Protein AF-A0A2G5VAK5-F1 (afdb_monomer_lite)

Radius of gyration: 27.98 Å; chains: 1; bounding box: 77×27×71 Å

Foldseek 3Di:
DDDDPVPVVVVVVVVVVVVVVVVVVVVVVVVVVVCVVPPPPPQQAAPPPRDRDQVVPDPVDDPVCSQVVCVVSCADPQRRHHHDDDPVPRPNNVPPVNDDPDPDDDDD

Organism: NCBI:txid1611254

Structure (mmCIF, N/CA/C/O backbone):
data_AF-A0A2G5VAK5-F1
#
_entry.id   AF-A0A2G5VAK5-F1
#
loop_
_atom_site.group_PDB
_atom_site.id
_atom_site.type_symbol
_atom_site.label_atom_id
_atom_site.label_alt_id
_atom_site.label_comp_id
_atom_site.label_asym_id
_atom_site.label_entity_id
_atom_site.label_seq_id
_atom_site.pdbx_PDB_ins_code
_atom_site.Cartn_x
_atom_site.Cartn_y
_atom_site.Cartn_z
_atom_site.occupancy
_atom_site.B_iso_or_equiv
_atom_site.auth_seq_id
_atom_site.auth_comp_id
_atom_site.auth_asym_id
_atom_site.auth_atom_id
_atom_site.pdbx_PDB_model_num
ATOM 1 N N . MET A 1 1 ? 48.541 -11.495 -54.223 1.00 46.34 1 MET A N 1
ATOM 2 C CA . MET A 1 1 ? 47.097 -11.594 -53.915 1.00 46.34 1 MET A CA 1
ATOM 3 C C . MET A 1 1 ? 46.936 -12.112 -52.489 1.00 46.34 1 MET A C 1
ATOM 5 O O . MET A 1 1 ? 46.987 -13.315 -52.294 1.00 46.34 1 MET A O 1
ATOM 9 N N . SER A 1 2 ? 46.810 -11.237 -51.487 1.00 53.62 2 SER A N 1
ATOM 10 C CA . SER A 1 2 ? 46.454 -11.650 -50.120 1.00 53.62 2 SER A CA 1
ATOM 11 C C . SER A 1 2 ? 45.536 -10.595 -49.505 1.00 53.62 2 SER A C 1
ATOM 13 O O . SER A 1 2 ? 45.982 -9.549 -49.048 1.00 53.62 2 SER A O 1
ATOM 15 N N . LYS A 1 3 ? 44.227 -10.823 -49.621 1.00 57.66 3 LYS A N 1
ATOM 16 C CA . LYS A 1 3 ? 43.156 -10.024 -49.005 1.00 57.66 3 LYS A CA 1
ATOM 17 C C . LYS A 1 3 ? 42.041 -10.983 -48.581 1.00 57.66 3 LYS A C 1
ATOM 19 O O . LYS A 1 3 ? 41.010 -11.050 -49.238 1.00 57.66 3 LYS A O 1
ATOM 24 N N . ARG A 1 4 ? 42.291 -11.793 -47.548 1.00 56.12 4 ARG A N 1
ATOM 25 C CA . ARG A 1 4 ? 41.290 -12.658 -46.886 1.00 56.12 4 ARG A CA 1
ATOM 26 C C . ARG A 1 4 ? 41.642 -12.880 -45.405 1.00 56.12 4 ARG A C 1
ATOM 28 O O . ARG A 1 4 ? 41.736 -14.008 -44.960 1.00 56.12 4 ARG A O 1
ATOM 35 N N . GLN A 1 5 ? 41.924 -11.808 -44.664 1.00 59.44 5 GLN A N 1
ATOM 36 C CA . GLN A 1 5 ? 42.091 -11.869 -43.197 1.00 59.44 5 GLN A CA 1
ATOM 37 C C . GL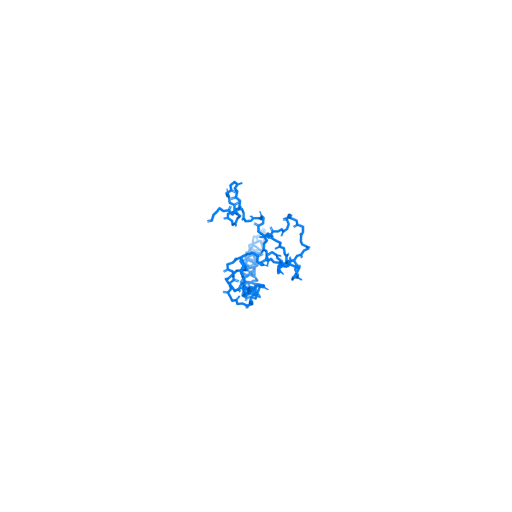N A 1 5 ? 41.006 -11.083 -42.440 1.00 59.44 5 GLN A C 1
ATOM 39 O O . GLN A 1 5 ? 40.872 -11.226 -41.233 1.00 59.44 5 GLN A O 1
ATOM 44 N N . SER A 1 6 ? 40.205 -10.263 -43.130 1.00 61.28 6 SER A N 1
ATOM 45 C CA . SER A 1 6 ? 39.209 -9.394 -42.492 1.00 61.28 6 SER A CA 1
ATOM 46 C C . SER A 1 6 ? 37.881 -10.087 -42.170 1.00 61.28 6 SER A C 1
ATOM 48 O O . SER A 1 6 ? 37.166 -9.613 -41.295 1.00 61.28 6 SER A O 1
ATOM 50 N N . SER A 1 7 ? 37.531 -11.180 -42.862 1.00 65.62 7 SER A N 1
ATOM 51 C CA . SER A 1 7 ? 36.277 -11.914 -42.621 1.00 65.62 7 SER A CA 1
ATOM 52 C C . SER A 1 7 ? 36.291 -12.647 -41.286 1.00 65.62 7 SER A C 1
ATOM 54 O O . SER A 1 7 ? 35.331 -12.544 -40.532 1.00 65.62 7 SER A O 1
ATOM 56 N N . ASP A 1 8 ? 37.400 -13.317 -40.974 1.00 74.25 8 ASP A N 1
ATOM 57 C CA . ASP A 1 8 ? 37.508 -14.190 -39.801 1.00 74.25 8 ASP A CA 1
ATOM 58 C C . ASP A 1 8 ? 37.572 -13.374 -38.504 1.00 74.25 8 ASP A C 1
ATOM 60 O O . ASP A 1 8 ? 37.035 -13.762 -37.471 1.00 74.25 8 ASP A O 1
ATOM 64 N N . TYR A 1 9 ? 38.177 -12.185 -38.564 1.00 81.44 9 TYR A N 1
ATOM 65 C CA . TYR A 1 9 ? 38.186 -11.252 -37.440 1.00 81.44 9 TYR A CA 1
ATOM 66 C C . TYR A 1 9 ? 36.793 -10.662 -37.176 1.00 81.44 9 TYR A C 1
ATOM 68 O O . TYR A 1 9 ? 36.376 -10.539 -36.027 1.00 81.44 9 TYR A O 1
ATOM 76 N N . ALA A 1 10 ? 36.045 -10.339 -38.236 1.00 82.12 10 ALA A N 1
ATOM 77 C CA . ALA A 1 10 ? 34.680 -9.837 -38.111 1.00 82.12 10 ALA A CA 1
ATOM 78 C C . ALA A 1 10 ? 33.727 -10.904 -37.551 1.00 82.12 10 ALA A C 1
ATOM 80 O O . ALA A 1 10 ? 32.924 -10.586 -36.677 1.00 82.12 10 ALA A O 1
ATOM 81 N N . SER A 1 11 ? 33.841 -12.164 -37.988 1.00 86.38 11 SER A N 1
ATOM 82 C CA . SER A 1 11 ? 33.044 -13.261 -37.423 1.00 86.38 11 SER A CA 1
ATOM 83 C C . SER A 1 11 ? 33.377 -13.511 -35.955 1.00 86.38 11 SER A C 1
ATOM 85 O O . SER A 1 11 ? 32.466 -13.665 -35.153 1.00 86.38 11 SER A O 1
ATOM 87 N N . HIS A 1 12 ? 34.657 -13.450 -35.571 1.00 85.81 12 HIS A N 1
ATOM 88 C CA . HIS A 1 12 ? 35.048 -13.559 -34.164 1.00 85.81 12 HIS A CA 1
ATOM 89 C C . HIS A 1 12 ? 34.436 -12.456 -33.291 1.00 85.81 12 HIS A C 1
ATOM 91 O O . HIS A 1 12 ? 33.970 -12.741 -32.192 1.00 85.81 12 HIS A O 1
ATOM 97 N N . ILE A 1 13 ? 34.395 -11.211 -33.778 1.00 87.81 13 ILE A N 1
ATOM 98 C CA . ILE A 1 13 ? 33.756 -10.101 -33.055 1.00 87.81 13 ILE A CA 1
ATOM 99 C C . ILE A 1 13 ? 32.251 -10.334 -32.899 1.00 87.81 13 ILE A C 1
ATOM 101 O O . ILE A 1 13 ? 31.701 -10.047 -31.838 1.00 87.81 13 ILE A O 1
ATOM 105 N N . ILE A 1 14 ? 31.586 -10.837 -33.942 1.00 91.25 14 ILE A N 1
ATOM 106 C CA . ILE A 1 14 ? 30.147 -11.119 -33.907 1.00 91.25 14 ILE A CA 1
ATOM 107 C C . ILE A 1 14 ? 29.853 -12.237 -32.902 1.00 91.25 14 ILE A C 1
ATOM 109 O O . ILE A 1 14 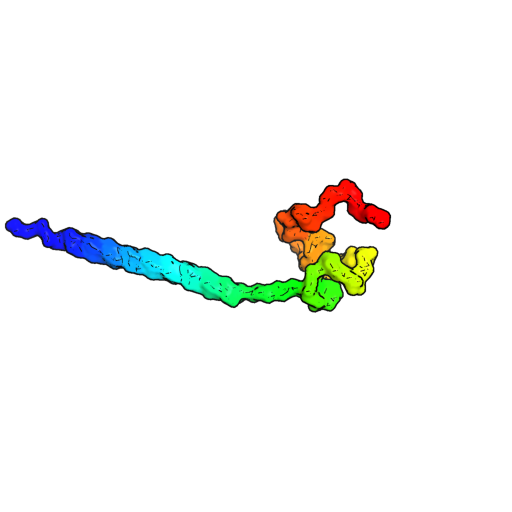? 29.016 -12.043 -32.025 1.00 91.25 14 ILE A O 1
ATOM 113 N N . ASP A 1 15 ? 30.596 -13.342 -32.950 1.00 92.38 15 ASP A N 1
ATOM 114 C CA . ASP A 1 15 ? 30.437 -14.460 -32.012 1.00 92.38 15 ASP A CA 1
ATOM 115 C C . ASP A 1 15 ? 30.671 -14.024 -30.555 1.00 92.38 15 ASP A C 1
ATOM 117 O O . ASP A 1 15 ? 29.943 -14.425 -29.641 1.00 92.38 15 ASP A O 1
ATOM 121 N N . GLU A 1 16 ? 31.682 -13.185 -30.314 1.00 91.25 16 GLU A N 1
ATOM 122 C CA . GLU A 1 16 ? 31.956 -12.611 -28.993 1.00 91.25 16 GLU A CA 1
ATOM 123 C C . GLU A 1 16 ? 30.798 -11.704 -28.540 1.00 91.25 16 GLU A C 1
ATOM 125 O O . GLU A 1 16 ? 30.326 -11.812 -27.405 1.00 91.25 16 GLU A O 1
ATOM 130 N N . ALA A 1 17 ? 30.285 -10.855 -29.437 1.00 92.00 17 ALA A N 1
ATOM 131 C CA . ALA A 1 17 ? 29.166 -9.960 -29.160 1.00 92.00 17 ALA A CA 1
ATOM 132 C C . ALA A 1 17 ? 27.870 -10.728 -28.853 1.00 92.00 17 ALA A C 1
ATOM 134 O O . ALA A 1 17 ? 27.141 -10.352 -27.934 1.00 92.00 17 ALA A O 1
ATOM 135 N N . GLU A 1 18 ? 27.600 -11.827 -29.558 1.00 94.06 18 GLU A N 1
ATOM 136 C CA . GLU A 1 18 ? 26.454 -12.701 -29.292 1.00 94.06 18 GLU A CA 1
ATOM 137 C C . GLU A 1 18 ? 26.570 -13.382 -27.923 1.00 94.06 18 GLU A C 1
ATOM 139 O O . GLU A 1 18 ? 25.617 -13.368 -27.136 1.00 94.06 18 GLU A O 1
ATOM 144 N N . ARG A 1 19 ? 27.755 -13.901 -27.572 1.00 93.56 19 ARG A N 1
ATOM 145 C CA . ARG A 1 19 ? 28.010 -14.463 -26.231 1.00 93.56 19 ARG A CA 1
ATOM 146 C C . ARG A 1 19 ? 27.816 -13.416 -25.138 1.00 93.56 19 ARG A C 1
ATOM 148 O O . ARG A 1 19 ? 27.190 -13.692 -24.109 1.00 93.56 19 ARG A O 1
ATOM 155 N N . MET A 1 20 ? 28.309 -12.200 -25.357 1.00 93.38 20 MET A N 1
ATOM 156 C CA . MET A 1 20 ? 28.086 -11.086 -24.439 1.00 93.38 20 MET A CA 1
ATOM 157 C C . MET A 1 20 ? 26.593 -10.748 -24.321 1.00 93.38 20 MET A C 1
AT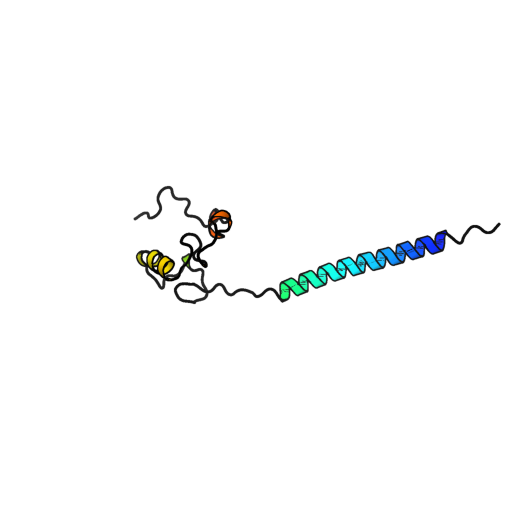OM 159 O O . MET A 1 20 ? 26.093 -10.602 -23.209 1.00 93.38 20 MET A O 1
ATOM 163 N N . ALA A 1 21 ? 25.845 -10.703 -25.423 1.00 94.38 21 ALA A N 1
ATOM 164 C CA . ALA A 1 21 ? 24.410 -10.423 -25.389 1.00 94.38 21 ALA A CA 1
ATOM 165 C C . ALA A 1 21 ? 23.633 -11.463 -24.560 1.00 94.38 21 ALA A C 1
ATOM 167 O O . ALA A 1 21 ? 22.827 -11.092 -23.701 1.00 94.38 21 ALA A O 1
ATOM 168 N N . VAL A 1 22 ? 23.923 -12.755 -24.749 1.00 94.94 22 VAL A N 1
ATOM 169 C CA . VAL A 1 22 ? 23.293 -13.844 -23.980 1.00 94.94 22 VAL A CA 1
ATOM 170 C C . VAL A 1 22 ? 23.635 -13.741 -22.493 1.00 94.94 22 VAL A C 1
ATOM 172 O O . VAL A 1 22 ? 22.753 -13.863 -21.641 1.00 94.94 22 VAL A O 1
ATOM 175 N N . THR A 1 23 ? 24.900 -13.483 -22.156 1.00 94.75 23 THR A N 1
ATOM 176 C CA . THR A 1 23 ? 25.316 -13.337 -20.751 1.00 94.75 23 THR A CA 1
ATOM 177 C C . THR A 1 23 ? 24.686 -12.120 -20.078 1.00 94.75 23 THR A C 1
ATOM 179 O O . THR A 1 23 ? 24.255 -12.226 -18.928 1.00 94.75 23 THR A O 1
ATOM 182 N N . PHE A 1 24 ? 24.550 -10.993 -20.784 1.00 95.00 24 PHE A N 1
ATOM 183 C CA . PHE A 1 24 ? 23.843 -9.818 -20.272 1.00 95.00 24 PHE A CA 1
ATOM 184 C C . PHE A 1 24 ? 22.366 -10.118 -19.997 1.00 95.00 24 PHE A C 1
ATOM 186 O O . PHE A 1 24 ? 21.888 -9.820 -18.902 1.00 95.00 24 PHE A O 1
ATOM 193 N N . GLN A 1 25 ? 21.665 -10.772 -20.926 1.00 94.94 25 GLN A N 1
ATOM 194 C CA . GLN A 1 25 ? 20.265 -11.163 -20.722 1.00 94.94 25 GLN A CA 1
ATOM 195 C C . GLN A 1 25 ? 20.104 -12.128 -19.542 1.00 94.94 25 GLN A C 1
ATOM 197 O O . GLN A 1 25 ? 19.225 -11.944 -18.698 1.00 94.94 25 GLN A O 1
ATOM 202 N N . MET A 1 26 ? 20.979 -13.132 -19.433 1.00 95.69 26 MET A N 1
ATOM 203 C CA . MET A 1 26 ? 20.968 -14.061 -18.300 1.00 95.69 26 MET A CA 1
ATOM 204 C C . MET A 1 26 ? 21.191 -13.336 -16.976 1.00 95.69 26 MET A C 1
ATOM 206 O O . MET A 1 26 ? 20.454 -13.582 -16.020 1.00 95.69 26 MET A O 1
ATOM 210 N N . LYS A 1 27 ? 22.137 -12.393 -16.933 1.00 95.94 27 LYS A N 1
ATOM 211 C CA . LYS A 1 27 ? 22.377 -11.563 -15.751 1.00 95.94 27 LYS A CA 1
ATOM 212 C C . LYS A 1 27 ? 21.137 -10.756 -15.364 1.00 95.94 27 LYS A C 1
ATOM 214 O O . LYS A 1 27 ? 20.775 -10.728 -14.189 1.00 95.94 27 LYS A O 1
ATOM 219 N N . GLU A 1 28 ? 20.453 -10.139 -16.327 1.00 95.50 28 GLU A N 1
ATOM 220 C CA . GLU A 1 28 ? 19.214 -9.399 -16.061 1.00 95.50 28 GLU A CA 1
ATOM 221 C C . GLU A 1 28 ? 18.124 -10.295 -15.462 1.00 95.50 28 GLU A C 1
ATOM 223 O O . GLU A 1 28 ? 17.472 -9.903 -14.484 1.00 95.50 28 GLU A O 1
ATOM 228 N N . PHE A 1 29 ? 17.953 -11.511 -15.992 1.00 94.44 29 PHE A N 1
ATOM 229 C CA . PHE A 1 29 ? 17.009 -12.482 -15.441 1.00 94.44 29 PHE A CA 1
ATOM 230 C C . PHE A 1 29 ? 17.384 -12.900 -14.021 1.00 94.44 29 PHE A C 1
ATOM 232 O O . PHE A 1 29 ? 16.524 -12.878 -13.135 1.00 94.44 29 PHE A O 1
ATOM 239 N N . THR A 1 30 ? 18.655 -13.220 -13.769 1.00 94.62 30 THR A N 1
ATOM 240 C CA . THR A 1 30 ? 19.111 -13.611 -12.430 1.00 94.62 30 THR A CA 1
ATOM 241 C C . THR A 1 30 ? 18.989 -12.466 -11.431 1.00 94.62 30 THR A C 1
ATOM 243 O O . THR A 1 30 ? 18.524 -12.678 -10.312 1.00 94.62 30 THR A O 1
ATOM 246 N N . ASP A 1 31 ? 19.309 -11.236 -11.836 1.00 94.25 31 ASP A N 1
ATOM 247 C CA . ASP A 1 31 ? 19.194 -10.050 -10.986 1.00 94.25 31 ASP A CA 1
ATOM 248 C C . ASP A 1 31 ? 17.729 -9.727 -10.672 1.00 94.25 31 ASP A C 1
ATOM 250 O O . ASP A 1 31 ? 17.402 -9.232 -9.586 1.00 94.25 31 ASP A O 1
ATOM 254 N N . LYS A 1 32 ? 16.814 -9.985 -11.612 1.00 92.56 32 LYS A N 1
ATOM 255 C CA . LYS A 1 32 ? 15.372 -9.850 -11.383 1.00 92.56 32 LYS A CA 1
ATOM 256 C C . LYS A 1 32 ? 14.860 -10.926 -10.422 1.00 92.56 32 LYS A C 1
ATOM 258 O O . LYS A 1 32 ? 14.218 -10.575 -9.433 1.00 92.56 32 LYS A O 1
ATOM 263 N N . ALA A 1 33 ? 15.208 -12.191 -10.649 1.00 90.94 33 ALA A N 1
ATOM 264 C CA . ALA A 1 33 ? 14.821 -13.302 -9.780 1.00 90.94 33 ALA A CA 1
ATOM 265 C C . ALA A 1 33 ? 15.362 -13.124 -8.349 1.00 90.94 33 ALA A C 1
ATOM 267 O O . ALA A 1 33 ? 14.623 -13.265 -7.374 1.00 90.94 33 ALA A O 1
ATOM 268 N N . ALA A 1 34 ? 16.624 -12.710 -8.204 1.00 92.62 34 ALA A N 1
ATOM 269 C CA . ALA A 1 34 ? 17.226 -12.418 -6.906 1.00 92.62 34 ALA A CA 1
ATOM 270 C C . ALA A 1 34 ? 16.525 -11.254 -6.183 1.00 92.62 34 ALA A C 1
ATOM 272 O O . ALA A 1 34 ? 16.353 -11.297 -4.962 1.00 92.62 34 ALA A O 1
ATOM 273 N N . ARG A 1 35 ? 16.092 -10.216 -6.915 1.00 88.69 35 ARG A N 1
ATOM 274 C CA . ARG A 1 35 ? 15.304 -9.106 -6.350 1.00 88.69 35 ARG A CA 1
ATOM 275 C C . ARG A 1 35 ? 13.919 -9.547 -5.895 1.00 88.69 35 ARG A C 1
ATOM 277 O O . ARG A 1 35 ? 13.458 -9.073 -4.859 1.00 88.69 35 ARG A O 1
ATOM 284 N N . GLU A 1 36 ? 13.268 -10.435 -6.637 1.00 85.44 36 GLU A N 1
ATOM 285 C CA . GLU A 1 36 ? 11.966 -10.990 -6.261 1.00 85.44 36 GLU A CA 1
ATOM 286 C C . GLU A 1 36 ? 12.070 -11.880 -5.017 1.00 85.44 36 GLU A C 1
ATOM 288 O O . GLU A 1 36 ? 11.298 -11.682 -4.082 1.00 85.44 36 GLU A O 1
ATOM 293 N N . LEU A 1 37 ? 13.083 -12.751 -4.937 1.00 84.56 37 LEU A N 1
ATOM 294 C CA . LEU A 1 37 ? 13.359 -13.581 -3.753 1.00 84.56 37 LEU A CA 1
ATOM 295 C C . LEU A 1 37 ? 13.663 -12.748 -2.500 1.00 84.56 37 LEU A C 1
ATOM 297 O O . LEU A 1 37 ? 13.233 -13.088 -1.401 1.00 84.56 37 LEU A O 1
ATOM 301 N N . LYS A 1 38 ? 14.393 -11.637 -2.654 1.00 82.75 38 LYS A N 1
ATOM 302 C CA . LYS A 1 38 ? 14.702 -10.716 -1.548 1.00 82.75 38 LYS A CA 1
ATOM 303 C C . LYS A 1 38 ? 13.556 -9.771 -1.208 1.00 82.75 38 LYS A C 1
ATOM 305 O O . LYS A 1 38 ? 13.670 -9.018 -0.239 1.00 82.75 38 LYS A O 1
ATOM 310 N N . ARG A 1 39 ? 12.477 -9.736 -1.996 1.00 76.06 39 ARG A N 1
ATOM 311 C CA . ARG A 1 39 ? 11.365 -8.824 -1.742 1.00 76.06 39 ARG A CA 1
ATOM 312 C C . ARG A 1 39 ? 10.666 -9.297 -0.468 1.00 76.06 39 ARG A C 1
ATOM 314 O O . ARG A 1 39 ? 10.063 -10.365 -0.486 1.00 76.06 39 ARG A O 1
ATOM 321 N N . PRO A 1 40 ? 10.704 -8.530 0.638 1.00 68.62 40 PRO A N 1
ATOM 322 C CA . PRO A 1 40 ? 10.034 -8.955 1.854 1.00 68.62 40 PRO A CA 1
ATOM 323 C C . PRO A 1 40 ? 8.544 -9.096 1.543 1.00 68.62 40 PRO A C 1
ATOM 325 O O . PRO A 1 40 ? 7.887 -8.116 1.167 1.00 68.62 40 PRO A O 1
ATOM 328 N N . THR A 1 41 ? 8.008 -10.307 1.698 1.00 64.56 41 THR A N 1
ATOM 329 C CA . THR A 1 41 ? 6.566 -10.546 1.746 1.00 64.56 41 THR A CA 1
ATOM 330 C C . THR A 1 41 ? 6.058 -9.830 2.984 1.00 64.56 41 THR A C 1
ATOM 332 O O . THR A 1 41 ? 6.095 -10.358 4.094 1.00 64.56 41 THR A O 1
ATOM 335 N N . ARG A 1 42 ? 5.672 -8.560 2.826 1.00 65.50 42 ARG A N 1
ATOM 336 C CA . ARG A 1 42 ? 5.092 -7.783 3.918 1.00 65.50 42 ARG A CA 1
ATOM 337 C C . ARG A 1 42 ? 3.796 -8.479 4.311 1.00 65.50 42 ARG A C 1
ATOM 339 O O . ARG A 1 42 ? 2.787 -8.298 3.635 1.00 65.50 42 ARG A O 1
ATOM 346 N N . GLN A 1 43 ? 3.845 -9.265 5.385 1.00 64.38 43 GLN A N 1
ATOM 347 C CA . GLN A 1 43 ? 2.655 -9.815 6.016 1.00 64.38 43 GLN A CA 1
ATOM 348 C C . GLN A 1 43 ? 1.719 -8.647 6.310 1.00 64.38 43 GLN A C 1
ATOM 350 O O . GLN A 1 43 ? 2.094 -7.665 6.968 1.00 64.38 43 GLN A O 1
ATOM 355 N N . LEU A 1 44 ? 0.527 -8.705 5.727 1.00 72.56 44 LEU A N 1
ATOM 356 C CA . LEU A 1 44 ? -0.442 -7.636 5.834 1.00 72.56 44 LEU A CA 1
ATOM 357 C C . LEU A 1 44 ? -1.075 -7.716 7.227 1.00 72.56 44 LEU A C 1
ATOM 359 O O . LEU A 1 44 ? -2.044 -8.431 7.441 1.00 72.56 44 LEU A O 1
ATOM 363 N N . LYS A 1 45 ? -0.474 -7.018 8.194 1.00 87.81 45 LYS A N 1
ATOM 364 C CA . LYS A 1 45 ? -1.009 -6.932 9.555 1.00 87.81 45 LYS A CA 1
ATOM 365 C C . LYS A 1 45 ? -2.008 -5.792 9.664 1.00 87.81 45 LYS A C 1
ATOM 367 O O . LYS A 1 45 ? -1.686 -4.643 9.321 1.00 87.81 45 LYS A O 1
ATOM 372 N N . CYS A 1 46 ? -3.172 -6.115 10.210 1.00 89.75 46 CYS A N 1
ATOM 373 C CA . CYS A 1 46 ? -4.197 -5.163 10.593 1.00 89.75 46 CYS A CA 1
ATOM 374 C C . CYS A 1 46 ? -3.616 -4.058 11.474 1.00 89.75 46 CYS A C 1
ATOM 376 O O . CYS A 1 46 ? -2.825 -4.324 12.377 1.00 89.75 46 CYS A O 1
ATOM 378 N N . LYS A 1 47 ? -4.013 -2.808 11.243 1.00 89.06 47 LYS A N 1
ATOM 379 C CA . LYS A 1 47 ? -3.567 -1.685 12.086 1.00 89.06 47 LYS A CA 1
ATOM 380 C C . LYS A 1 47 ? -4.384 -1.521 13.364 1.00 89.06 47 LYS A C 1
ATOM 382 O O . LYS A 1 47 ? -3.913 -0.884 14.292 1.00 89.06 47 LYS A O 1
ATOM 387 N N . PHE A 1 48 ? -5.549 -2.159 13.431 1.00 91.38 48 PHE A N 1
ATOM 388 C CA . PHE A 1 48 ? -6.417 -2.130 14.600 1.00 91.38 48 PHE A CA 1
ATOM 389 C C . PHE A 1 48 ? -6.072 -3.217 15.620 1.00 91.38 48 PHE A C 1
ATOM 391 O O . PHE A 1 48 ? -5.840 -2.897 16.780 1.00 91.38 48 PHE A O 1
ATOM 398 N N . CYS A 1 49 ? -6.005 -4.484 15.196 1.00 91.00 49 CYS A N 1
ATOM 399 C CA . CYS A 1 49 ? -5.794 -5.625 16.099 1.00 91.00 49 CYS A CA 1
ATOM 400 C C . CYS A 1 49 ? -4.499 -6.412 15.847 1.00 91.00 49 CYS A C 1
ATOM 402 O O . CYS A 1 49 ? -4.261 -7.415 16.512 1.00 91.00 49 CYS A O 1
ATOM 404 N N . PHE A 1 50 ? -3.669 -5.984 14.889 1.00 90.00 50 PHE A N 1
ATOM 405 C CA . PHE A 1 50 ? -2.372 -6.595 14.557 1.00 90.00 50 PHE A CA 1
ATOM 406 C C . PHE A 1 50 ? -2.402 -8.055 14.074 1.00 90.00 50 PHE A C 1
ATOM 408 O O . PHE A 1 50 ? -1.340 -8.642 13.869 1.00 90.00 50 PHE A O 1
ATOM 415 N N . GLN A 1 51 ? -3.591 -8.600 13.806 1.00 90.44 51 GLN A N 1
ATOM 416 C CA . GLN A 1 51 ? -3.789 -9.918 13.197 1.00 90.44 51 GLN A CA 1
ATOM 417 C C . GLN A 1 51 ? -3.584 -9.902 11.674 1.00 90.44 51 GLN A C 1
ATOM 419 O O . GLN A 1 51 ? -3.546 -8.839 11.042 1.00 90.44 51 GLN A O 1
ATOM 424 N N . GLU A 1 52 ? -3.454 -11.090 11.083 1.00 90.31 52 GLU A N 1
ATOM 425 C CA . GLU A 1 52 ? -3.240 -11.300 9.645 1.00 90.31 52 GLU A CA 1
ATOM 426 C C . GLU A 1 52 ? -4.541 -11.149 8.839 1.00 90.31 52 GLU A C 1
ATOM 428 O O . GLU A 1 52 ? -5.132 -12.113 8.366 1.00 90.31 52 GLU A O 1
ATOM 433 N N . HIS A 1 53 ? -5.003 -9.908 8.688 1.00 87.25 53 HIS A N 1
ATOM 434 C CA . HIS A 1 53 ? -6.080 -9.541 7.766 1.00 87.25 53 HIS A CA 1
ATOM 435 C C . HIS A 1 53 ? -5.969 -8.076 7.322 1.00 87.25 53 HIS A C 1
ATOM 437 O O . HIS A 1 53 ? -5.206 -7.283 7.889 1.00 87.25 53 HIS A O 1
ATOM 443 N N . HIS A 1 54 ? -6.768 -7.681 6.325 1.00 84.81 54 HIS A N 1
ATOM 444 C CA . HIS A 1 54 ? -6.873 -6.282 5.919 1.00 84.81 54 HIS A CA 1
ATOM 445 C C . HIS A 1 54 ? -7.601 -5.449 6.983 1.00 84.81 54 HIS A C 1
ATOM 447 O O . HIS A 1 54 ? -8.596 -5.880 7.560 1.00 84.81 54 HIS A O 1
ATOM 453 N N . SER A 1 55 ? -7.125 -4.226 7.248 1.00 87.62 55 SER A N 1
ATOM 454 C CA . SER A 1 55 ? -7.689 -3.368 8.303 1.00 87.62 55 SER A CA 1
ATOM 455 C C . SER A 1 55 ? -9.171 -3.023 8.086 1.00 87.62 55 SER A C 1
ATOM 457 O O . SER A 1 55 ? -9.876 -2.770 9.060 1.00 87.62 55 SER A O 1
ATOM 459 N N . SER A 1 56 ? -9.655 -3.008 6.836 1.00 82.06 56 SER A N 1
ATOM 460 C CA . SER A 1 56 ? -11.082 -2.786 6.528 1.00 82.06 56 SER A CA 1
ATOM 461 C C . SER A 1 56 ? -11.968 -3.881 7.114 1.00 82.06 56 SER A C 1
ATOM 463 O O . SER A 1 56 ? -13.029 -3.584 7.669 1.00 82.06 56 SER A O 1
ATOM 465 N N . ASP A 1 57 ? -11.479 -5.118 7.071 1.00 86.12 57 ASP A N 1
ATOM 466 C CA . ASP A 1 57 ? -12.235 -6.335 7.369 1.00 86.12 57 ASP A CA 1
ATOM 467 C C . ASP A 1 57 ? -12.137 -6.707 8.853 1.00 86.12 57 ASP A C 1
ATOM 469 O O . ASP A 1 57 ? -12.693 -7.704 9.305 1.00 86.12 57 ASP A O 1
ATOM 473 N N . CYS A 1 58 ? -11.436 -5.885 9.639 1.00 89.62 58 CYS A N 1
ATOM 474 C CA . CYS A 1 58 ? -11.282 -6.0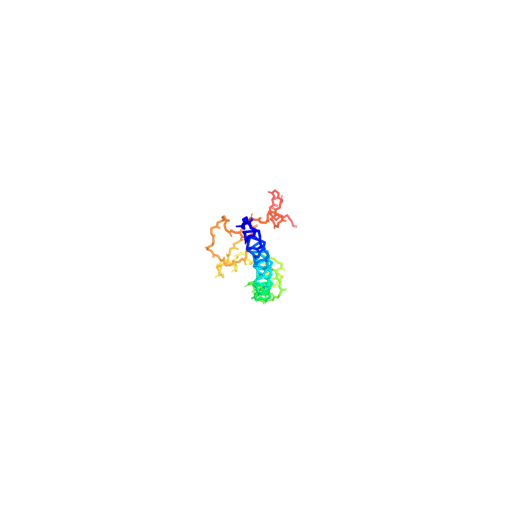85 11.066 1.00 89.62 58 CYS A CA 1
ATOM 475 C C . CYS A 1 58 ? -12.648 -6.068 11.765 1.00 89.62 58 CYS A C 1
ATOM 477 O O . CYS A 1 58 ? -13.362 -5.065 11.719 1.00 89.62 58 CYS A O 1
ATOM 479 N N . GLN A 1 59 ? -12.994 -7.162 12.442 1.00 90.19 59 GLN A N 1
ATOM 480 C CA . GLN A 1 59 ? -14.210 -7.275 13.259 1.00 90.19 59 GLN A CA 1
ATOM 481 C C . GLN A 1 59 ? -13.950 -7.013 14.751 1.00 90.19 59 GLN A C 1
ATOM 483 O O . GLN A 1 59 ? -14.888 -6.893 15.528 1.00 90.19 59 GLN A O 1
ATOM 488 N N . THR A 1 60 ? -12.682 -6.885 15.158 1.00 91.81 60 THR A N 1
ATOM 489 C CA . THR A 1 60 ? -12.292 -6.648 16.558 1.00 91.81 60 THR A CA 1
ATOM 490 C C . THR A 1 60 ? -12.756 -5.284 17.076 1.00 91.81 60 THR A C 1
ATOM 492 O O . THR A 1 60 ? -13.021 -5.141 18.263 1.00 91.81 60 THR A O 1
ATOM 495 N N . ILE A 1 61 ? -12.852 -4.277 16.198 1.00 88.38 61 ILE A N 1
ATOM 496 C CA . ILE A 1 61 ? -13.357 -2.941 16.539 1.00 88.38 61 ILE A CA 1
ATOM 497 C C . ILE A 1 61 ? -14.712 -2.731 15.851 1.00 88.38 61 ILE A C 1
ATOM 499 O O . ILE A 1 61 ? -14.803 -2.948 14.636 1.00 88.38 61 ILE A O 1
ATOM 503 N N . PRO A 1 62 ? -15.745 -2.253 16.573 1.00 88.00 62 PRO A N 1
ATOM 504 C CA . PRO A 1 62 ? -17.028 -1.898 15.978 1.00 88.00 62 PRO A CA 1
ATOM 505 C C . PRO A 1 62 ? -16.869 -0.887 14.842 1.00 88.00 62 PRO A C 1
ATOM 507 O O . PRO A 1 62 ? -16.086 0.058 14.948 1.00 88.00 62 PRO A O 1
ATOM 510 N N . GLN A 1 63 ? -17.662 -1.031 13.777 1.00 83.31 63 GLN A N 1
ATOM 511 C CA . GLN A 1 63 ? -17.587 -0.158 12.599 1.00 83.31 63 GLN A CA 1
ATOM 512 C C . GLN A 1 63 ? -17.697 1.334 12.958 1.00 83.31 63 GLN A C 1
ATOM 514 O O . GLN A 1 63 ? -16.943 2.145 12.425 1.00 83.31 63 GLN A O 1
ATOM 519 N N . ALA A 1 64 ? -18.573 1.679 13.909 1.00 84.62 64 ALA A N 1
ATOM 520 C CA . ALA A 1 64 ? -18.744 3.044 14.409 1.00 84.62 64 ALA A CA 1
ATOM 521 C C . ALA A 1 64 ? -17.474 3.611 15.081 1.00 84.62 64 ALA A C 1
ATOM 523 O O . ALA A 1 64 ? -17.205 4.805 14.988 1.00 84.62 64 ALA A O 1
ATOM 524 N N . GLY A 1 65 ? -16.665 2.758 15.719 1.00 87.50 65 GLY A N 1
ATOM 525 C CA . GLY A 1 65 ? -15.427 3.149 16.400 1.00 87.50 65 GLY A CA 1
ATOM 526 C C . GLY A 1 65 ? -14.203 3.223 15.484 1.00 87.50 65 GLY A C 1
ATOM 527 O O . GLY A 1 65 ? -13.256 3.946 15.790 1.00 87.50 65 GLY A O 1
ATOM 528 N N . LYS A 1 66 ? -14.218 2.535 14.332 1.00 88.44 66 LYS A N 1
ATOM 529 C CA . LYS A 1 66 ? -13.053 2.444 13.431 1.00 88.44 66 LYS A CA 1
ATOM 530 C C . LYS A 1 66 ? -12.545 3.804 12.958 1.00 88.44 66 LYS A C 1
ATOM 532 O O . LYS A 1 66 ? -11.335 3.988 12.853 1.00 88.44 66 LYS A O 1
ATOM 537 N N . MET A 1 67 ? -13.440 4.757 12.685 1.00 88.62 67 MET A N 1
ATOM 538 C CA . MET A 1 67 ? -13.037 6.102 12.254 1.00 88.62 67 MET A CA 1
ATOM 539 C C . MET A 1 67 ? -12.273 6.841 13.355 1.00 88.62 67 MET A C 1
ATOM 541 O O . MET A 1 67 ? -11.200 7.379 13.093 1.00 88.62 67 MET A O 1
ATOM 545 N N . ALA A 1 68 ? -12.779 6.812 14.591 1.00 91.12 68 ALA A N 1
ATOM 546 C CA . ALA A 1 68 ? -12.116 7.439 15.731 1.00 91.12 68 ALA A CA 1
ATOM 547 C C . ALA A 1 68 ? -10.739 6.806 15.990 1.00 91.12 68 ALA A C 1
ATOM 549 O O . ALA A 1 68 ? -9.742 7.518 16.124 1.00 91.12 68 ALA A O 1
ATOM 550 N N . THR A 1 69 ? -10.656 5.471 15.957 1.00 91.31 69 THR A N 1
ATOM 551 C CA . THR A 1 69 ? -9.385 4.754 16.115 1.00 91.31 69 THR A CA 1
ATOM 552 C C . THR A 1 69 ? -8.403 5.077 14.988 1.00 91.31 69 THR A C 1
ATOM 554 O O . THR A 1 69 ? -7.219 5.288 15.249 1.00 91.31 69 THR A O 1
ATOM 557 N N . ALA A 1 70 ? -8.870 5.168 13.739 1.00 91.56 70 ALA A N 1
ATOM 558 C CA . ALA A 1 70 ? -8.027 5.521 12.600 1.00 91.56 70 ALA A CA 1
ATOM 559 C C . ALA A 1 70 ? -7.433 6.931 12.737 1.00 91.56 70 ALA A C 1
ATOM 561 O O . ALA A 1 70 ? -6.246 7.116 12.467 1.00 91.56 70 ALA A O 1
ATOM 562 N N . ILE A 1 71 ? -8.216 7.904 13.215 1.00 90.25 71 ILE A N 1
ATOM 563 C CA . ILE A 1 71 ? -7.727 9.262 13.500 1.00 90.25 71 ILE A CA 1
ATOM 564 C C . ILE A 1 71 ? -6.666 9.221 14.607 1.00 90.25 71 ILE A C 1
ATOM 566 O O . ILE A 1 71 ? -5.562 9.739 14.419 1.00 90.25 71 ILE A O 1
ATOM 570 N N . GLN A 1 72 ? -6.959 8.553 15.728 1.00 91.69 72 GLN A N 1
ATOM 571 C CA . GLN A 1 72 ? -6.048 8.448 16.873 1.00 91.69 72 GLN A CA 1
ATOM 572 C C . GLN A 1 72 ? -4.709 7.797 16.490 1.00 91.69 72 GLN A C 1
ATOM 574 O O . GLN A 1 72 ? -3.642 8.259 16.895 1.00 91.69 72 GLN A O 1
ATOM 579 N N . GLN A 1 73 ? -4.753 6.754 15.661 1.00 90.25 73 GLN A N 1
ATOM 580 C CA . GLN A 1 73 ? -3.574 6.023 15.193 1.00 90.25 73 GLN A CA 1
ATOM 581 C C . GLN A 1 73 ? -2.883 6.669 13.982 1.00 90.25 73 GLN A C 1
ATOM 583 O O . GLN A 1 73 ? -1.921 6.104 13.453 1.00 90.25 73 GLN A O 1
ATOM 588 N N . ARG A 1 74 ? -3.343 7.846 13.532 1.00 91.50 74 ARG A N 1
ATOM 589 C CA . ARG A 1 74 ? -2.824 8.539 12.342 1.00 91.50 74 ARG A CA 1
ATOM 590 C C . ARG A 1 74 ? -2.803 7.607 11.127 1.00 91.50 74 ARG A C 1
ATOM 592 O O . ARG A 1 74 ? -1.775 7.423 10.464 1.00 91.50 74 ARG A O 1
ATOM 599 N N . LEU A 1 75 ? -3.953 7.010 10.843 1.00 90.94 75 LEU A N 1
ATOM 600 C CA . LEU A 1 75 ? -4.214 6.222 9.647 1.00 90.94 75 LEU A CA 1
ATOM 601 C C . LEU A 1 75 ? -4.990 7.052 8.625 1.00 90.94 75 LEU A C 1
ATOM 603 O O . LEU A 1 75 ? -5.756 7.953 8.956 1.00 90.94 75 LEU A O 1
ATOM 607 N N . CYS A 1 76 ? -4.783 6.745 7.353 1.00 89.56 76 CYS A N 1
ATOM 608 C CA . CYS A 1 76 ? -5.585 7.304 6.284 1.00 89.56 76 CYS A CA 1
ATOM 609 C C . CYS A 1 76 ? -7.001 6.727 6.339 1.00 89.56 76 CYS A C 1
ATOM 611 O O . CYS A 1 76 ? -7.171 5.511 6.381 1.00 89.56 76 CYS A O 1
ATOM 613 N N . LEU A 1 77 ? -8.010 7.593 6.286 1.00 87.62 77 LEU A N 1
ATOM 614 C CA . LEU A 1 77 ? -9.413 7.196 6.421 1.00 87.62 77 LEU A CA 1
ATOM 615 C C . LEU A 1 77 ? -9.948 6.408 5.219 1.00 87.62 77 LEU A C 1
ATOM 617 O O . LEU A 1 77 ? -10.946 5.712 5.352 1.00 87.62 77 LEU A O 1
ATOM 621 N N . THR A 1 78 ? -9.292 6.493 4.061 1.00 86.44 78 THR A N 1
ATOM 622 C CA . THR A 1 78 ? -9.714 5.775 2.850 1.00 86.44 78 THR A CA 1
ATOM 623 C C . THR A 1 78 ? -9.047 4.411 2.721 1.00 86.44 78 THR A C 1
ATOM 625 O O . THR A 1 78 ? -9.725 3.428 2.449 1.00 86.44 78 THR A O 1
ATOM 628 N N . CYS A 1 79 ? -7.729 4.313 2.917 1.00 85.81 79 CYS A N 1
ATOM 629 C CA . CYS A 1 79 ? -6.996 3.056 2.713 1.00 85.81 79 CYS A C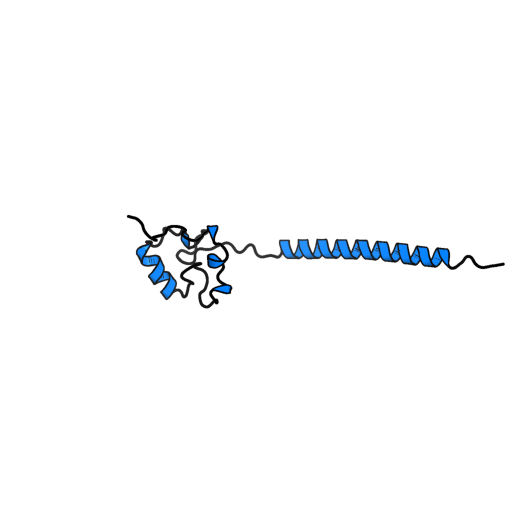A 1
ATOM 630 C C . CYS A 1 79 ? -6.518 2.370 3.999 1.00 85.81 79 CYS A C 1
ATOM 632 O O . CYS A 1 79 ? -5.914 1.303 3.917 1.00 85.81 79 CYS A O 1
ATOM 634 N N . LEU A 1 80 ? -6.743 2.971 5.174 1.00 87.81 80 LEU A N 1
ATOM 635 C CA . LEU A 1 80 ? -6.370 2.437 6.494 1.00 87.81 80 LEU A CA 1
ATOM 636 C C . LEU A 1 80 ? -4.881 2.058 6.631 1.00 87.81 80 LEU A C 1
ATOM 638 O O . LEU A 1 80 ? -4.490 1.275 7.501 1.00 87.81 80 LEU A O 1
ATOM 642 N N . THR A 1 81 ? -4.027 2.637 5.782 1.00 86.62 81 THR A N 1
ATOM 643 C CA . THR A 1 81 ? -2.568 2.626 5.929 1.00 86.62 81 THR A CA 1
ATOM 644 C C . THR A 1 81 ? -2.105 3.861 6.700 1.00 86.62 81 THR A C 1
ATOM 646 O O . THR A 1 81 ? -2.915 4.684 7.110 1.00 86.62 81 THR A O 1
ATOM 649 N N . ARG A 1 82 ? -0.791 4.040 6.871 1.00 86.12 82 ARG A N 1
ATOM 650 C CA . ARG A 1 82 ? -0.212 5.228 7.523 1.00 86.12 82 ARG A CA 1
ATOM 651 C C . ARG A 1 82 ? -0.726 6.526 6.868 1.00 86.12 82 ARG A C 1
ATOM 653 O O . ARG A 1 82 ? -0.776 6.607 5.634 1.00 86.12 82 ARG A O 1
ATOM 660 N N . ALA A 1 83 ? -1.146 7.490 7.691 1.00 79.81 83 ALA A N 1
ATOM 661 C CA . ALA A 1 83 ? -1.622 8.802 7.246 1.00 79.81 83 ALA A CA 1
ATOM 662 C C . ALA A 1 83 ? -0.499 9.640 6.610 1.00 79.81 83 ALA A C 1
ATOM 664 O O . ALA A 1 83 ? 0.654 9.211 6.553 1.00 79.81 83 ALA A O 1
ATOM 665 N N . PHE A 1 84 ? -0.858 10.847 6.160 1.00 82.81 84 PHE A N 1
ATOM 666 C CA . PHE A 1 84 ? 0.033 11.848 5.554 1.00 82.81 84 PHE A CA 1
ATOM 667 C C . PHE A 1 84 ? 0.571 11.492 4.164 1.00 82.81 84 PHE A C 1
ATOM 669 O O . PHE A 1 84 ? 1.666 11.899 3.789 1.00 82.81 84 PHE A O 1
ATOM 676 N N . HIS A 1 85 ? -0.208 10.761 3.368 1.00 86.81 85 HIS A N 1
ATOM 677 C CA . HIS A 1 85 ? 0.027 10.684 1.929 1.00 86.81 85 HIS A CA 1
ATOM 678 C C . HIS A 1 85 ? -0.964 11.578 1.187 1.00 86.81 85 HIS A C 1
ATOM 680 O O . HIS A 1 85 ? -2.127 11.693 1.574 1.00 86.81 85 HIS A O 1
ATOM 686 N N . LEU A 1 86 ? -0.498 12.191 0.099 1.00 86.38 86 LEU A N 1
ATOM 687 C CA . LEU A 1 86 ? -1.362 12.939 -0.808 1.00 86.38 86 LEU A CA 1
ATOM 688 C C . LEU A 1 86 ? -2.451 12.013 -1.380 1.00 86.38 86 LEU A C 1
ATOM 690 O O . LEU A 1 86 ? -2.153 10.842 -1.635 1.00 86.38 86 LEU A O 1
ATOM 694 N N . PRO A 1 87 ? -3.673 12.507 -1.653 1.00 83.50 87 PRO A N 1
ATOM 695 C CA . PRO A 1 87 ? -4.746 11.700 -2.241 1.00 83.50 87 PRO A CA 1
ATOM 696 C C . PRO A 1 87 ? -4.321 10.948 -3.513 1.00 83.50 87 PRO A C 1
ATOM 698 O O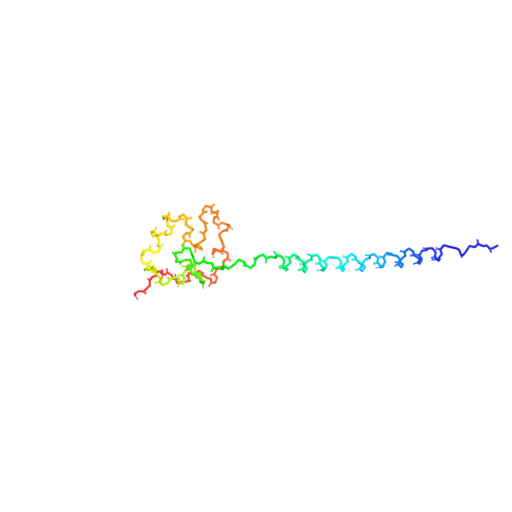 . PRO A 1 87 ? -4.625 9.768 -3.659 1.00 83.50 87 PRO A O 1
ATOM 701 N N . VAL A 1 88 ? -3.502 11.577 -4.367 1.00 85.69 88 VAL A N 1
ATOM 702 C CA . VAL A 1 88 ? -2.920 10.961 -5.580 1.00 85.69 88 VAL A CA 1
ATOM 703 C C . VAL A 1 88 ? -2.055 9.722 -5.290 1.00 85.69 88 VAL A C 1
ATOM 705 O O . VAL A 1 88 ? -1.911 8.828 -6.124 1.00 85.69 88 VAL A O 1
ATOM 708 N N . ASN A 1 89 ? -1.503 9.631 -4.080 1.00 86.62 89 ASN A N 1
ATOM 709 C CA . ASN A 1 89 ? -0.670 8.524 -3.614 1.00 86.62 89 ASN A CA 1
ATOM 710 C C . ASN A 1 89 ? -1.448 7.508 -2.768 1.00 86.62 89 ASN A C 1
ATOM 712 O O . ASN A 1 89 ? -0.876 6.506 -2.335 1.00 86.62 89 ASN A O 1
ATOM 716 N N . CYS A 1 90 ? -2.746 7.722 -2.544 1.00 87.00 90 CYS A N 1
ATOM 717 C CA . CYS A 1 90 ? -3.568 6.805 -1.773 1.00 87.00 90 CYS A CA 1
ATOM 718 C C . CYS A 1 90 ? -3.811 5.506 -2.544 1.00 87.00 90 CYS A C 1
ATOM 720 O O . CYS A 1 90 ? -4.455 5.489 -3.592 1.00 87.00 90 CYS A O 1
ATOM 722 N N . ARG A 1 91 ? -3.339 4.383 -1.995 1.00 82.19 91 ARG A N 1
ATOM 723 C CA . ARG A 1 91 ? -3.535 3.062 -2.608 1.00 82.19 91 ARG A CA 1
ATOM 724 C C . ARG A 1 91 ? -5.016 2.680 -2.717 1.00 82.19 91 ARG A C 1
ATOM 726 O O . ARG A 1 91 ? -5.392 2.062 -3.702 1.00 82.19 91 ARG A O 1
ATOM 733 N N . GLY A 1 92 ? -5.834 3.078 -1.740 1.00 82.19 92 GLY A N 1
ATOM 734 C CA . GLY A 1 92 ? -7.281 2.835 -1.754 1.00 82.19 92 GLY A CA 1
ATOM 735 C C . GLY A 1 92 ? -7.974 3.568 -2.901 1.00 82.19 92 GLY A C 1
ATOM 736 O O . GLY A 1 92 ? -8.740 2.958 -3.631 1.00 82.19 92 GLY A O 1
ATOM 737 N N . LEU A 1 93 ? -7.619 4.837 -3.139 1.00 84.62 93 LEU A N 1
ATOM 738 C CA . LEU A 1 93 ? -8.181 5.623 -4.247 1.00 84.62 93 LEU A CA 1
ATOM 739 C C . LEU A 1 93 ? -7.713 5.145 -5.629 1.00 84.62 93 LEU A C 1
ATOM 741 O O . LEU A 1 93 ? -8.422 5.329 -6.607 1.00 84.62 93 LEU A O 1
ATOM 745 N N . LYS A 1 94 ? -6.543 4.500 -5.727 1.00 85.12 94 LYS A N 1
ATOM 746 C CA . LYS A 1 94 ? -6.091 3.861 -6.978 1.00 85.12 94 LYS A CA 1
ATOM 747 C C . LYS A 1 94 ? -6.856 2.576 -7.300 1.00 85.12 94 LYS A C 1
ATOM 749 O O . LYS A 1 94 ? -6.847 2.133 -8.444 1.00 85.12 94 LYS A O 1
ATOM 754 N N . MET A 1 95 ? -7.491 1.957 -6.305 1.00 81.50 95 MET A N 1
ATOM 755 C CA . MET A 1 95 ? -8.232 0.709 -6.459 1.00 81.50 95 MET A CA 1
ATOM 756 C C . MET A 1 95 ? -9.736 0.976 -6.426 1.00 81.50 95 MET A C 1
ATOM 758 O O . MET A 1 95 ? -10.417 0.619 -5.471 1.00 81.50 95 MET A O 1
ATOM 762 N N . ASN A 1 96 ? -10.263 1.569 -7.502 1.00 78.12 96 ASN A N 1
ATOM 763 C CA . ASN A 1 96 ? -11.686 1.921 -7.630 1.00 78.12 96 ASN A CA 1
ATOM 764 C C . ASN A 1 96 ? -12.647 0.744 -7.377 1.00 78.12 96 ASN A C 1
ATOM 766 O O . ASN A 1 96 ? -13.756 0.949 -6.898 1.00 78.12 96 ASN A O 1
ATOM 770 N N . HIS A 1 97 ? -12.221 -0.491 -7.664 1.00 79.56 97 HIS A N 1
ATOM 771 C CA . HIS A 1 97 ? -13.010 -1.703 -7.415 1.00 79.56 97 HIS A CA 1
ATOM 772 C C . HIS A 1 97 ? -13.186 -2.033 -5.920 1.00 79.56 97 HIS A C 1
ATOM 774 O O . HIS A 1 97 ? -14.079 -2.798 -5.579 1.00 79.56 97 HIS A O 1
ATOM 780 N N . LEU A 1 98 ? -12.357 -1.465 -5.036 1.00 72.62 98 LEU A N 1
ATOM 781 C CA . LEU A 1 98 ? -12.446 -1.631 -3.578 1.00 72.62 98 LEU A CA 1
ATOM 782 C C . LEU A 1 98 ? -13.200 -0.483 -2.894 1.00 72.62 98 LEU A C 1
ATOM 784 O O . LEU A 1 98 ? -13.404 -0.514 -1.681 1.00 72.62 98 LEU A O 1
ATOM 788 N N . LEU A 1 99 ? -13.579 0.555 -3.643 1.00 78.56 99 LEU A N 1
ATOM 789 C CA . LEU A 1 99 ? -14.341 1.678 -3.112 1.00 78.56 99 LEU A CA 1
ATOM 790 C C . LEU A 1 99 ? -15.832 1.342 -3.106 1.00 78.56 99 LEU A C 1
ATOM 792 O O . LEU A 1 99 ? -16.339 0.643 -3.982 1.00 78.56 99 LEU A O 1
ATOM 796 N N . CYS A 1 100 ? -16.552 1.884 -2.125 1.00 77.75 100 CYS A N 1
ATOM 797 C CA . CYS A 1 100 ? -18.006 1.809 -2.109 1.00 77.75 100 CYS A CA 1
ATOM 798 C C . CYS A 1 100 ? -18.568 2.460 -3.382 1.00 77.75 100 CYS A C 1
ATOM 800 O O . CYS A 1 100 ? -18.338 3.643 -3.622 1.00 77.75 100 CYS A O 1
ATOM 802 N N . GLN A 1 101 ? -19.317 1.696 -4.179 1.00 78.56 101 GLN A N 1
ATOM 803 C CA . GLN A 1 101 ? -19.952 2.189 -5.409 1.00 78.56 101 GLN A CA 1
ATOM 804 C C . GLN A 1 101 ? -21.409 2.623 -5.197 1.00 78.56 101 GLN A C 1
ATOM 806 O O . GLN A 1 101 ? -22.087 3.058 -6.128 1.00 78.56 101 GLN A O 1
ATOM 811 N N . HIS A 1 102 ? -21.928 2.504 -3.974 1.00 80.12 102 HIS A N 1
ATOM 812 C CA . HIS A 1 102 ? -23.292 2.909 -3.674 1.00 80.12 102 HIS A CA 1
ATOM 813 C C . HIS A 1 102 ? -23.414 4.434 -3.600 1.00 80.12 102 HIS A C 1
ATOM 815 O O . HIS A 1 102 ? -22.591 5.106 -2.987 1.00 80.12 102 HIS A O 1
ATOM 821 N N . LYS A 1 103 ? -24.515 4.970 -4.148 1.00 76.50 103 LYS A N 1
ATOM 822 C CA . LYS A 1 103 ? -24.863 6.404 -4.065 1.00 76.50 103 LYS A CA 1
ATOM 823 C C . LYS A 1 103 ? -24.964 6.934 -2.630 1.00 76.50 103 LYS A C 1
ATOM 825 O O . LYS A 1 103 ? -24.802 8.126 -2.415 1.00 76.50 103 LYS A O 1
ATOM 830 N N . ALA A 1 104 ? -25.264 6.061 -1.671 1.00 71.31 104 ALA A N 1
ATOM 831 C CA . ALA A 1 104 ? -25.255 6.372 -0.250 1.00 71.31 104 ALA A CA 1
ATOM 832 C C . ALA A 1 104 ? -24.451 5.291 0.478 1.00 71.31 104 ALA A C 1
ATOM 834 O O . ALA A 1 104 ? -24.728 4.098 0.318 1.00 71.31 104 ALA A O 1
ATOM 835 N N . CYS A 1 105 ? -23.446 5.715 1.242 1.00 68.38 105 CYS A N 1
ATOM 836 C CA . CYS A 1 105 ? -22.687 4.865 2.148 1.00 68.38 105 CYS A CA 1
ATOM 837 C C . CYS A 1 105 ? -23.485 4.643 3.441 1.00 68.38 105 CYS A C 1
ATOM 839 O O . CYS A 1 105 ? -24.066 5.577 3.982 1.00 68.38 105 CYS A O 1
ATOM 841 N N . GLY A 1 106 ? -23.520 3.394 3.915 1.00 64.00 106 GLY A N 1
ATOM 842 C CA . GLY A 1 106 ? -24.409 2.979 4.999 1.00 64.00 106 GLY A CA 1
ATOM 843 C C . GLY A 1 106 ? -25.861 2.881 4.524 1.00 64.00 106 GLY A C 1
ATOM 844 O O . GLY A 1 106 ? -26.554 3.883 4.369 1.00 64.00 106 GLY A O 1
ATOM 845 N N . LYS A 1 107 ? -26.353 1.664 4.291 1.00 54.25 107 LYS A N 1
ATOM 846 C CA . LYS A 1 107 ? -27.794 1.410 4.199 1.00 54.25 107 LYS A CA 1
ATOM 847 C C . LYS A 1 107 ? -28.169 0.377 5.256 1.00 54.25 107 LYS A C 1
ATOM 849 O O . LYS A 1 107 ? -27.592 -0.699 5.223 1.00 54.25 107 LYS A O 1
ATOM 854 N N . LYS A 1 108 ? -29.109 0.805 6.115 1.00 44.84 108 LYS A N 1
ATOM 855 C CA . LYS A 1 108 ? -29.883 0.116 7.168 1.00 44.84 108 LYS A CA 1
ATOM 856 C C . LYS A 1 108 ? -29.194 -1.034 7.895 1.00 44.84 108 LYS A C 1
ATOM 858 O O . LYS A 1 108 ? -29.114 -2.131 7.312 1.00 44.84 108 LYS A O 1
#

pLDDT: mean 83.38, std 11.23, range [44.84, 95.94]

Secondary structure (DSSP, 8-state):
----SHHHHHHHHHHHHHHHHHHHHHHHHHHHHHHHHTS-------TTT-SSS-GGG--SS-HHHHHHHHHHTTB-TTT-SBS---GGG-HHHH-GGGS--SSSS---

Sequence (108 aa):
MSKRQSSDYASHIIDEAERMAVTFQMKEFTDKAARELKRPTRQLKCKFCFQEHHSSDCQTIPQAGKMATAIQQRLCLTCLTRAFHLPVNCRGLKMNHLLCQHKACGKK